Protein AF-A0A7A2QVP5-F1 (afdb_monomer_lite)

InterPro domains:
  IPR012337 Ribonuclease H-like superfamily [SSF53098] (13-64)
  IPR036397 Ribonuclease H superfamily [G3DSA:3.30.420.10] (10-71)

Foldseek 3Di:
DPDDDDDDPPDDDDWPPDKDKDKDFDPDFDADPPPRHTPGTWIKIWIATPVVRDTPDIDIGNDDDDDDPDDDDD

Radius of gyration: 16.17 Å; chains: 1; bounding box: 42×24×39 Å

pLDDT: mean 81.22, std 18.27, range [34.34, 95.81]

Sequence (74 aa):
DLQGVGGEPPAVTAPLEQVQIDHTVIDLIVVDDRDRQPIGRPYLTLAIDVFTRCVLGMVVTLEAPSAPIYCSQR

Structure (mmCIF, N/CA/C/O backbone):
data_AF-A0A7A2QVP5-F1
#
_entry.id   AF-A0A7A2QVP5-F1
#
loop_
_atom_site.group_PDB
_atom_site.id
_atom_site.type_symbol
_atom_site.label_atom_id
_atom_site.label_alt_id
_atom_site.label_comp_id
_atom_site.label_asym_id
_atom_site.label_entity_id
_atom_site.label_seq_id
_atom_site.pdbx_PDB_ins_code
_atom_site.Cartn_x
_atom_site.Cartn_y
_atom_site.Cartn_z
_atom_site.occupancy
_atom_site.B_iso_or_equiv
_atom_site.auth_seq_id
_atom_site.auth_comp_id
_atom_site.auth_asym_id
_atom_site.auth_atom_id
_atom_site.pdbx_PDB_model_num
ATOM 1 N N . ASP A 1 1 ? 20.427 6.388 -5.912 1.00 41.88 1 ASP A N 1
ATOM 2 C CA . ASP A 1 1 ? 20.020 7.806 -5.899 1.00 41.88 1 ASP A CA 1
ATOM 3 C C . ASP A 1 1 ? 18.507 7.921 -5.849 1.00 41.88 1 ASP A C 1
ATOM 5 O O . ASP A 1 1 ? 17.834 7.525 -6.789 1.00 41.88 1 ASP A O 1
ATOM 9 N N . LEU A 1 2 ? 17.953 8.370 -4.718 1.00 50.69 2 LEU A N 1
ATOM 10 C CA . LEU A 1 2 ? 16.511 8.597 -4.578 1.00 50.69 2 LEU A CA 1
ATOM 11 C C . LEU A 1 2 ? 16.200 9.998 -5.113 1.00 50.69 2 LEU A C 1
ATOM 13 O O . LEU A 1 2 ? 16.282 10.987 -4.385 1.00 50.69 2 LEU A O 1
ATOM 17 N N . GLN A 1 3 ? 15.926 10.086 -6.415 1.00 54.00 3 GLN A N 1
ATOM 18 C CA . GLN A 1 3 ? 15.656 11.356 -7.081 1.00 54.00 3 GLN A CA 1
ATOM 19 C C . GLN A 1 3 ? 14.264 11.869 -6.686 1.00 54.00 3 GLN A C 1
ATOM 21 O O . GLN A 1 3 ? 13.240 11.345 -7.120 1.00 54.00 3 GLN A O 1
ATOM 26 N N . GLY A 1 4 ? 14.230 12.931 -5.886 1.00 50.38 4 GLY A N 1
ATOM 27 C CA . GLY A 1 4 ? 13.028 13.714 -5.633 1.00 50.38 4 GLY A CA 1
ATOM 28 C C . GLY A 1 4 ? 13.366 15.193 -5.497 1.00 50.38 4 GLY A C 1
ATOM 29 O O . GLY A 1 4 ? 13.909 15.595 -4.476 1.00 50.38 4 GLY A O 1
ATOM 30 N N . VAL A 1 5 ? 13.075 15.951 -6.563 1.00 51.38 5 VAL A N 1
ATOM 31 C CA . VAL A 1 5 ? 12.483 17.308 -6.657 1.00 51.38 5 VAL A CA 1
ATOM 32 C C . VAL A 1 5 ? 13.026 18.006 -7.918 1.00 51.38 5 VAL A C 1
ATOM 34 O O . VAL A 1 5 ? 14.121 18.561 -7.916 1.00 51.38 5 VAL A O 1
ATOM 37 N N . GLY A 1 6 ? 12.222 17.990 -8.995 1.00 56.97 6 GLY A N 1
ATOM 38 C CA . GLY A 1 6 ? 12.284 18.984 -10.081 1.00 56.97 6 GLY A CA 1
ATOM 39 C C . GLY A 1 6 ? 12.712 18.535 -11.488 1.00 56.97 6 GLY A C 1
ATOM 40 O O . GLY A 1 6 ? 12.864 19.404 -12.341 1.00 56.97 6 GLY A O 1
ATOM 41 N N . GLY A 1 7 ? 12.900 17.239 -11.758 1.00 64.62 7 GLY A N 1
ATOM 42 C CA . GLY A 1 7 ? 13.239 16.719 -13.096 1.00 64.62 7 GLY A CA 1
ATOM 43 C C . GLY A 1 7 ? 12.281 15.623 -13.567 1.00 64.62 7 GLY A C 1
ATOM 44 O O . GLY A 1 7 ? 11.579 15.037 -12.742 1.00 64.62 7 GLY A O 1
ATOM 45 N N . GLU A 1 8 ? 12.261 15.349 -14.877 1.00 71.25 8 GLU A N 1
ATOM 46 C CA . GLU A 1 8 ? 11.553 14.189 -15.437 1.00 71.25 8 GLU A CA 1
ATOM 47 C C . GLU A 1 8 ? 12.083 12.920 -14.743 1.00 71.25 8 GLU A C 1
ATOM 49 O O . GLU A 1 8 ? 13.304 12.707 -14.733 1.00 71.25 8 GLU A O 1
ATOM 54 N N . PRO A 1 9 ? 11.219 12.100 -14.120 1.00 69.25 9 PRO A N 1
ATOM 55 C CA . PRO A 1 9 ? 11.643 10.835 -13.541 1.00 69.25 9 PRO A CA 1
ATOM 56 C C . PRO A 1 9 ? 12.324 9.971 -14.613 1.00 69.25 9 PRO A C 1
ATOM 58 O O . PRO A 1 9 ? 11.865 9.957 -15.758 1.00 69.25 9 PRO A O 1
ATOM 61 N N . PRO A 1 10 ? 13.401 9.239 -14.282 1.00 78.25 10 PRO A N 1
ATOM 62 C CA . PRO A 1 10 ? 13.976 8.285 -15.221 1.00 78.25 10 PRO A CA 1
ATOM 63 C C . PRO A 1 10 ? 12.904 7.278 -15.661 1.00 78.25 10 PRO A C 1
ATOM 65 O O . PRO A 1 10 ? 12.056 6.865 -14.868 1.00 78.25 10 PRO A O 1
ATOM 68 N N . ALA A 1 11 ? 12.925 6.903 -16.940 1.00 85.69 11 ALA A N 1
ATOM 69 C CA . ALA A 1 11 ? 11.983 5.928 -17.468 1.00 85.69 11 ALA A CA 1
ATOM 70 C C . ALA A 1 11 ? 12.233 4.556 -16.823 1.00 85.69 11 ALA A C 1
ATOM 72 O O . ALA A 1 11 ? 13.335 4.025 -16.922 1.00 85.69 11 ALA A O 1
ATOM 73 N N . VAL A 1 12 ? 11.197 3.986 -16.204 1.00 90.19 12 VAL A N 1
ATOM 74 C CA . VAL A 1 12 ? 11.213 2.625 -15.648 1.00 90.19 12 VAL A CA 1
ATOM 75 C C . VAL A 1 12 ? 10.923 1.639 -16.779 1.00 90.19 12 VAL A C 1
ATOM 77 O O . VAL A 1 12 ? 9.937 1.799 -17.501 1.00 90.19 12 VAL A O 1
ATOM 80 N N . THR A 1 13 ? 11.779 0.637 -16.960 1.00 94.06 13 THR A N 1
ATOM 81 C CA . THR A 1 13 ? 11.785 -0.254 -18.135 1.00 94.06 13 THR A CA 1
ATOM 82 C C . THR A 1 13 ? 11.436 -1.708 -17.827 1.00 94.06 13 THR A C 1
ATOM 84 O O . THR A 1 13 ? 11.113 -2.457 -18.753 1.00 94.06 13 THR A O 1
ATOM 87 N N . ALA A 1 14 ? 11.460 -2.111 -16.554 1.00 93.75 14 ALA A N 1
ATOM 88 C CA . ALA A 1 14 ? 11.141 -3.468 -16.125 1.00 93.75 14 ALA A CA 1
ATOM 89 C C . ALA A 1 14 ? 10.292 -3.511 -14.835 1.00 93.75 14 ALA A C 1
ATOM 91 O O . ALA A 1 14 ? 10.358 -2.592 -14.014 1.00 93.75 14 ALA A O 1
ATOM 92 N N . PRO A 1 15 ? 9.510 -4.590 -14.610 1.00 94.06 15 PRO A N 1
ATOM 93 C CA . PRO A 1 15 ? 8.823 -4.809 -13.337 1.00 94.06 15 PRO A CA 1
ATOM 94 C C . PRO A 1 15 ? 9.800 -4.842 -12.156 1.00 94.06 15 PRO A C 1
ATOM 96 O O . PRO A 1 15 ? 10.878 -5.424 -12.268 1.00 94.06 15 PRO A O 1
ATOM 99 N N . LEU A 1 16 ? 9.388 -4.287 -11.011 1.00 92.00 16 LEU A N 1
ATOM 100 C CA . LEU A 1 16 ? 10.146 -4.230 -9.749 1.00 92.00 16 LEU A CA 1
ATOM 101 C C . LEU A 1 16 ? 11.422 -3.373 -9.784 1.00 92.00 16 LEU A C 1
ATOM 103 O O . LEU A 1 16 ? 12.124 -3.287 -8.777 1.00 92.00 16 LEU A O 1
ATOM 107 N N . GLU A 1 17 ? 11.705 -2.696 -10.898 1.00 90.94 17 GLU A N 1
ATOM 108 C CA . GLU A 1 17 ? 12.805 -1.733 -11.005 1.00 90.94 17 GLU A CA 1
ATOM 109 C C . GLU A 1 17 ? 12.572 -0.520 -10.088 1.00 90.94 17 GLU A C 1
ATOM 111 O O . GLU A 1 17 ? 13.497 -0.031 -9.442 1.00 90.94 17 GLU A O 1
ATOM 116 N N . GLN A 1 18 ? 11.318 -0.078 -9.948 1.00 90.00 18 GLN A N 1
ATOM 117 C CA . GLN A 1 18 ? 10.941 1.000 -9.040 1.00 90.00 18 GLN A CA 1
ATOM 118 C C . GLN A 1 18 ? 9.600 0.713 -8.365 1.00 90.00 18 GLN A C 1
ATOM 120 O O . GLN A 1 18 ? 8.584 0.512 -9.030 1.00 90.00 18 GLN A O 1
ATOM 125 N N . VAL A 1 19 ? 9.592 0.776 -7.032 1.00 92.06 19 VAL A N 1
ATOM 126 C CA . VAL A 1 19 ? 8.378 0.685 -6.212 1.00 92.06 19 VAL A CA 1
ATOM 127 C C . VAL A 1 19 ? 8.140 2.022 -5.524 1.00 92.06 19 V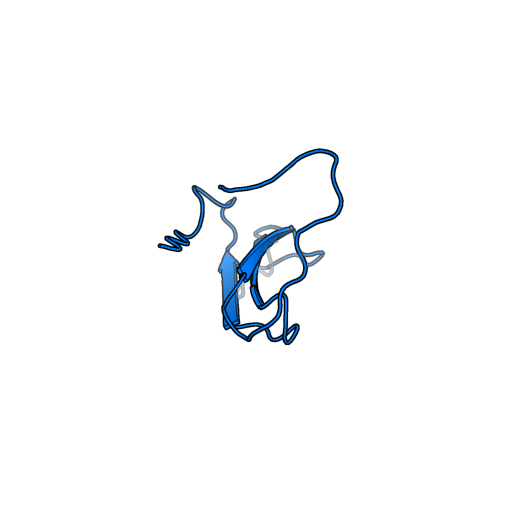AL A C 1
ATOM 129 O O . VAL A 1 19 ? 9.020 2.554 -4.849 1.00 92.06 19 VAL A O 1
ATOM 132 N N . GLN A 1 20 ? 6.941 2.567 -5.692 1.00 91.50 20 GLN A N 1
ATOM 133 C CA . GLN A 1 20 ? 6.480 3.741 -4.962 1.00 91.50 20 GLN A CA 1
ATOM 134 C C . GLN A 1 20 ? 5.662 3.309 -3.753 1.00 91.50 20 GLN A C 1
ATOM 136 O O . GLN A 1 20 ? 4.816 2.420 -3.850 1.00 91.50 20 GLN A O 1
ATOM 141 N N . ILE A 1 21 ? 5.920 3.950 -2.615 1.00 92.12 21 ILE A N 1
ATOM 142 C CA . ILE A 1 21 ? 5.151 3.746 -1.392 1.00 92.12 21 ILE A CA 1
ATOM 143 C C . ILE A 1 21 ? 4.382 5.026 -1.112 1.00 92.12 21 ILE A C 1
ATOM 145 O O . ILE A 1 21 ? 4.991 6.063 -0.851 1.00 92.12 21 ILE A O 1
ATOM 149 N N . ASP A 1 22 ? 3.058 4.934 -1.151 1.00 89.56 22 ASP A N 1
ATOM 150 C CA . ASP A 1 22 ? 2.173 6.044 -0.816 1.00 89.56 22 ASP A CA 1
ATOM 151 C C . ASP A 1 22 ? 1.393 5.750 0.464 1.00 89.56 22 ASP A C 1
ATOM 153 O O . ASP A 1 22 ? 1.006 4.608 0.724 1.00 89.56 22 ASP A O 1
ATOM 157 N N . HIS A 1 23 ? 1.182 6.793 1.261 1.00 89.94 23 HIS A N 1
ATOM 158 C CA . HIS A 1 23 ? 0.433 6.751 2.507 1.00 89.94 23 HIS A CA 1
ATOM 159 C C . HIS A 1 23 ? -0.688 7.778 2.436 1.00 89.94 23 HIS A C 1
ATOM 161 O O . HIS A 1 23 ? -0.434 8.980 2.476 1.00 89.94 23 HIS A O 1
ATOM 167 N N . THR A 1 24 ? -1.930 7.311 2.403 1.00 90.44 24 THR A N 1
ATOM 168 C CA . THR A 1 24 ? -3.100 8.181 2.284 1.00 90.44 24 THR A CA 1
ATOM 169 C C . THR A 1 24 ? -4.070 7.926 3.436 1.00 90.44 24 THR A C 1
ATOM 171 O O . THR A 1 24 ? -4.357 6.781 3.786 1.00 90.44 24 THR A O 1
ATOM 174 N N . VAL A 1 25 ? -4.598 8.994 4.043 1.00 92.06 25 VAL A N 1
ATOM 175 C CA . VAL A 1 25 ? -5.707 8.883 5.006 1.00 92.06 25 VAL A CA 1
ATOM 176 C C . VAL A 1 25 ? -6.974 8.538 4.235 1.00 92.06 25 VAL A C 1
ATOM 178 O O . VAL A 1 25 ? -7.390 9.300 3.362 1.00 92.06 25 VAL A O 1
ATOM 181 N N . ILE A 1 26 ? -7.602 7.411 4.561 1.00 91.50 26 ILE A N 1
ATOM 182 C CA . ILE A 1 26 ? -8.818 6.975 3.877 1.00 91.50 26 ILE A CA 1
ATOM 183 C C . ILE A 1 26 ? -10.005 7.813 4.355 1.00 91.50 26 ILE A C 1
ATOM 185 O O . ILE A 1 26 ? -10.136 8.119 5.543 1.00 91.50 26 ILE A O 1
ATOM 189 N N . ASP A 1 27 ? -10.921 8.131 3.441 1.00 91.56 27 ASP A N 1
ATOM 190 C CA . ASP A 1 27 ? -12.188 8.776 3.778 1.00 91.56 27 ASP A CA 1
ATOM 191 C C . ASP A 1 27 ? -13.240 7.798 4.316 1.00 91.56 27 ASP A C 1
ATOM 193 O O . ASP A 1 27 ? -14.334 7.647 3.784 1.00 91.56 27 ASP A O 1
ATOM 197 N N . LEU A 1 28 ? -12.868 7.083 5.378 1.00 89.31 28 LEU A N 1
ATOM 198 C CA . LEU A 1 28 ? -13.716 6.140 6.097 1.00 89.31 28 LEU A CA 1
ATOM 199 C C . LEU A 1 28 ? -13.516 6.334 7.600 1.00 89.31 28 LEU A C 1
ATOM 201 O O . LEU A 1 28 ? -12.396 6.550 8.056 1.00 89.31 28 LEU A O 1
ATOM 205 N N . ILE A 1 29 ? -14.597 6.232 8.374 1.00 92.00 29 ILE A N 1
ATOM 206 C CA . ILE A 1 29 ? -14.541 6.225 9.8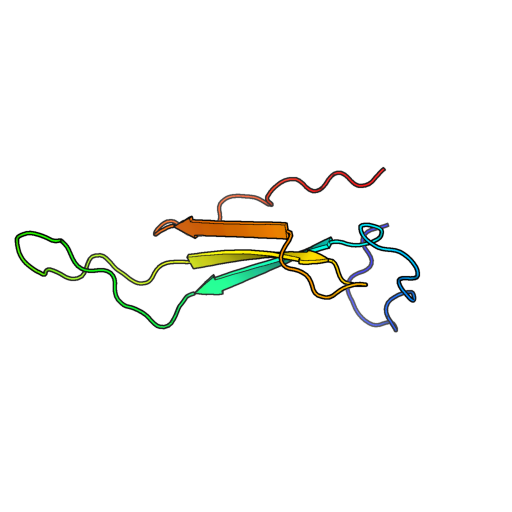40 1.00 92.00 29 ILE A CA 1
ATOM 207 C C . ILE A 1 29 ? -14.693 4.780 10.303 1.00 92.00 29 ILE A C 1
ATOM 209 O O . ILE A 1 29 ? -15.723 4.149 10.062 1.00 92.00 29 ILE A O 1
ATOM 213 N N . VAL A 1 30 ? -13.669 4.262 10.975 1.00 91.31 30 VAL A N 1
ATOM 214 C CA . VAL A 1 30 ? -13.732 2.964 11.649 1.00 91.31 30 VAL A CA 1
ATOM 215 C C . VAL A 1 30 ? -14.524 3.136 12.937 1.00 91.31 30 VAL A C 1
ATOM 217 O O . VAL A 1 30 ? -14.319 4.102 13.673 1.00 91.31 30 VAL A O 1
ATOM 220 N N . VAL A 1 31 ? -15.427 2.199 13.203 1.00 94.12 31 VAL A N 1
ATOM 221 C CA . VAL A 1 31 ? -16.255 2.170 14.410 1.00 94.12 31 VAL A CA 1
ATOM 222 C C . VAL A 1 31 ? -16.000 0.889 15.190 1.00 94.12 31 VAL A C 1
ATOM 224 O O . VAL A 1 31 ? -15.702 -0.148 14.597 1.00 94.12 31 VAL A O 1
ATOM 227 N N . ASP A 1 32 ? -16.136 0.973 16.508 1.00 91.25 32 ASP A N 1
ATOM 228 C CA . ASP A 1 32 ? -16.147 -0.192 17.383 1.00 91.25 32 ASP A CA 1
ATOM 229 C C . ASP A 1 32 ? -17.351 -1.093 17.072 1.00 91.25 32 ASP A C 1
ATOM 231 O O . ASP A 1 32 ? -18.438 -0.617 16.736 1.00 91.25 32 ASP A O 1
ATOM 235 N N . ASP A 1 33 ? -17.157 -2.405 17.169 1.00 92.31 33 ASP A N 1
ATOM 236 C CA . ASP A 1 33 ? -18.172 -3.390 16.790 1.00 92.31 33 ASP A CA 1
ATOM 237 C C . ASP A 1 33 ? -19.333 -3.465 17.796 1.00 92.31 33 ASP A C 1
ATOM 239 O O . ASP A 1 33 ? -20.473 -3.725 17.414 1.00 92.31 33 ASP A O 1
ATOM 243 N N . ARG A 1 34 ? -19.073 -3.191 19.082 1.00 93.25 34 ARG A N 1
ATOM 244 C CA . ARG A 1 34 ? -20.071 -3.333 20.151 1.00 93.25 34 ARG A CA 1
ATOM 245 C C . ARG A 1 34 ? -20.920 -2.082 20.296 1.00 9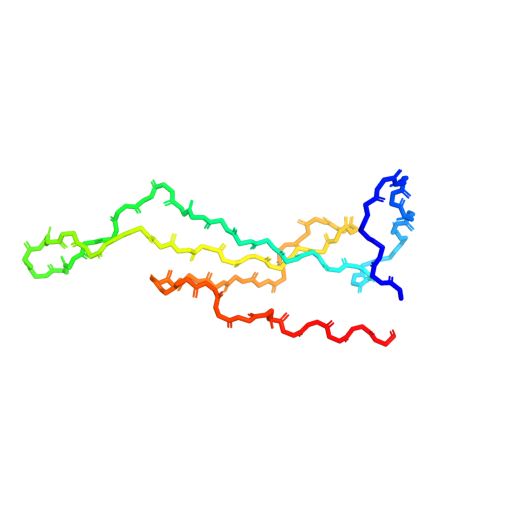3.25 34 ARG A C 1
ATOM 247 O O . ARG A 1 34 ? -22.140 -2.149 20.182 1.00 93.25 34 ARG A O 1
ATOM 254 N N . ASP A 1 35 ? -20.267 -0.946 20.519 1.00 92.81 35 ASP A N 1
ATOM 255 C CA . ASP A 1 35 ? -20.948 0.299 20.889 1.00 92.81 35 ASP A CA 1
ATOM 256 C C . ASP A 1 35 ? -21.088 1.270 19.706 1.00 92.81 35 ASP A C 1
ATOM 258 O O . ASP A 1 35 ? -21.617 2.376 19.860 1.00 92.81 35 ASP A O 1
ATOM 262 N N . ARG A 1 36 ? -20.600 0.869 18.517 1.00 89.94 36 ARG A N 1
ATOM 263 C CA . ARG A 1 36 ? -20.598 1.662 17.271 1.00 89.94 36 ARG A CA 1
ATOM 264 C C . ARG A 1 36 ? -19.950 3.038 17.431 1.00 89.94 36 ARG A C 1
ATOM 266 O O . ARG A 1 36 ? -20.231 3.953 16.656 1.00 89.94 36 ARG A O 1
ATOM 273 N N . GLN A 1 37 ? -19.066 3.179 18.416 1.00 93.19 37 GLN A N 1
ATOM 274 C CA . GLN A 1 37 ? -18.354 4.422 18.677 1.00 93.19 37 GLN A CA 1
ATOM 275 C C . GLN A 1 37 ? -17.256 4.640 17.633 1.00 93.19 37 GLN A C 1
ATOM 277 O O . GLN A 1 37 ? -16.565 3.685 17.273 1.00 93.19 37 GLN A O 1
ATOM 282 N N . PRO A 1 38 ? -17.074 5.873 17.132 1.00 91.19 38 PRO A N 1
ATOM 283 C CA . PRO A 1 38 ? -16.031 6.172 16.163 1.00 91.19 38 PRO A CA 1
ATOM 284 C C . PRO A 1 38 ? -14.644 6.029 16.799 1.00 91.19 38 PRO A C 1
ATOM 286 O O . PRO A 1 38 ? -14.343 6.666 17.804 1.00 91.19 38 PRO A O 1
ATOM 289 N N . ILE A 1 39 ? -13.794 5.213 16.176 1.00 91.00 39 ILE A N 1
ATOM 290 C CA . ILE A 1 39 ? -12.396 5.002 16.569 1.00 91.00 39 ILE A CA 1
ATOM 291 C C . ILE A 1 39 ? -11.491 6.011 15.852 1.00 91.00 39 ILE A C 1
ATOM 293 O O . ILE A 1 39 ? -10.583 6.571 16.459 1.00 91.00 39 ILE A O 1
ATOM 297 N N . GLY A 1 40 ? -11.749 6.278 14.565 1.00 90.12 40 GLY A N 1
ATOM 298 C CA . GLY A 1 40 ? -10.982 7.251 13.783 1.00 90.12 40 GLY A CA 1
ATOM 299 C C . GLY A 1 40 ? -10.920 6.939 12.289 1.00 90.12 40 GLY A C 1
ATOM 300 O O . GLY A 1 40 ? -11.586 6.023 11.804 1.00 90.12 40 GLY A O 1
ATOM 301 N N . ARG A 1 41 ? -10.115 7.719 11.557 1.00 92.56 41 ARG A N 1
ATOM 302 C CA . ARG A 1 41 ? -9.841 7.505 10.127 1.00 92.56 41 ARG A CA 1
ATOM 303 C C . ARG A 1 41 ? -8.539 6.718 9.972 1.00 92.56 41 ARG A C 1
ATOM 305 O O . ARG A 1 41 ? -7.533 7.146 10.536 1.00 92.56 41 ARG A O 1
ATOM 312 N N . PRO A 1 42 ? -8.534 5.599 9.236 1.00 92.62 42 PRO A N 1
ATOM 313 C CA . PRO A 1 42 ? -7.333 4.808 9.059 1.00 92.62 42 PRO A CA 1
ATOM 314 C C . PRO A 1 42 ? -6.432 5.402 7.969 1.00 92.62 42 PRO A C 1
ATOM 316 O O . PRO A 1 42 ? -6.890 6.062 7.032 1.00 92.62 42 PRO A O 1
ATOM 319 N N . TYR A 1 43 ? -5.145 5.105 8.074 1.00 92.38 43 TYR A N 1
ATOM 320 C CA . TYR A 1 43 ? -4.152 5.271 7.025 1.00 92.38 43 TYR A CA 1
ATOM 321 C C . TYR A 1 43 ? -4.092 4.003 6.169 1.00 92.38 43 TYR A C 1
ATOM 323 O O . TYR A 1 43 ? -4.070 2.886 6.692 1.00 92.38 43 TYR A O 1
ATOM 331 N N . LEU A 1 44 ? -4.044 4.188 4.852 1.00 91.62 44 LEU A N 1
ATOM 332 C CA . LEU A 1 44 ? -3.728 3.159 3.871 1.00 91.62 44 LEU A CA 1
ATOM 333 C C . LEU A 1 44 ? -2.322 3.401 3.340 1.00 91.62 44 LEU A C 1
ATOM 335 O O . LEU A 1 44 ? -2.061 4.440 2.733 1.00 91.62 44 LEU A O 1
ATOM 339 N N . THR A 1 45 ? -1.453 2.416 3.513 1.00 92.25 45 THR A N 1
ATOM 34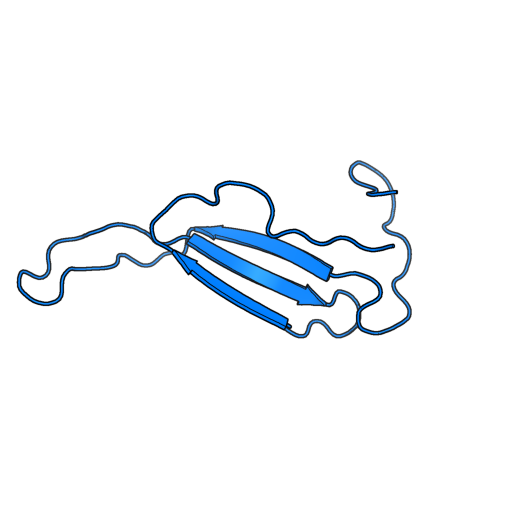0 C CA . THR A 1 45 ? -0.162 2.357 2.836 1.00 92.25 45 THR A CA 1
ATOM 341 C C . THR A 1 45 ? -0.246 1.396 1.664 1.00 92.25 45 THR A C 1
ATOM 343 O O . THR A 1 45 ? -0.658 0.251 1.856 1.00 92.25 45 THR A O 1
ATOM 346 N N . LEU A 1 46 ? 0.188 1.818 0.477 1.00 92.50 46 LEU A N 1
ATOM 347 C CA . LEU A 1 46 ? 0.286 0.971 -0.714 1.00 92.50 46 LEU A CA 1
ATOM 348 C C . LEU A 1 46 ? 1.724 0.925 -1.224 1.00 92.50 46 LEU A C 1
ATOM 350 O O . LEU A 1 46 ? 2.376 1.960 -1.309 1.00 92.50 46 LEU A O 1
ATOM 354 N N . ALA A 1 47 ? 2.181 -0.263 -1.622 1.00 94.56 47 ALA A N 1
ATOM 355 C CA . ALA A 1 47 ? 3.387 -0.441 -2.426 1.00 94.56 47 ALA A CA 1
ATOM 356 C C . ALA A 1 47 ? 2.9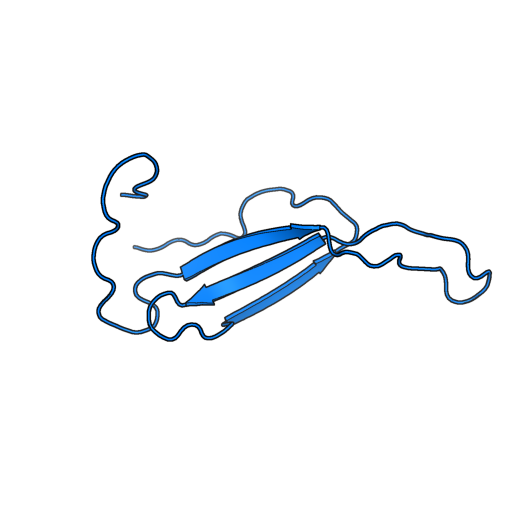81 -0.705 -3.881 1.00 94.56 47 ALA A C 1
ATOM 358 O O . ALA A 1 47 ? 2.308 -1.698 -4.165 1.00 94.56 47 ALA A O 1
ATOM 359 N N . ILE A 1 48 ? 3.369 0.182 -4.794 1.00 93.75 48 ILE A N 1
ATOM 360 C CA . ILE A 1 48 ? 2.950 0.168 -6.198 1.00 93.75 48 ILE A CA 1
ATOM 361 C C . ILE A 1 48 ? 4.187 0.033 -7.081 1.00 93.75 48 ILE A C 1
ATOM 363 O O . ILE A 1 48 ? 5.096 0.859 -7.012 1.00 93.75 48 ILE A O 1
ATOM 367 N N . ASP A 1 49 ? 4.214 -0.990 -7.933 1.00 94.19 49 ASP A N 1
ATOM 368 C CA . ASP A 1 49 ? 5.231 -1.107 -8.980 1.00 94.19 49 ASP A CA 1
ATOM 369 C C . ASP A 1 49 ? 4.984 -0.058 -10.073 1.00 94.19 49 ASP A C 1
ATOM 371 O O . ASP A 1 49 ? 3.905 -0.006 -10.666 1.00 94.19 49 ASP A O 1
ATOM 375 N N . VAL A 1 50 ? 5.976 0.787 -10.359 1.00 92.06 50 VAL A N 1
ATOM 376 C CA . VAL A 1 50 ? 5.814 1.924 -11.284 1.00 92.06 50 VAL A CA 1
ATOM 377 C C . VAL A 1 50 ? 5.637 1.461 -12.730 1.00 92.06 50 VAL A C 1
ATOM 379 O O . VAL A 1 50 ? 4.877 2.083 -13.480 1.00 92.06 50 VAL A O 1
ATOM 382 N N . PHE A 1 51 ? 6.297 0.360 -13.107 1.00 93.62 51 PHE A N 1
ATOM 383 C CA . PHE A 1 51 ? 6.247 -0.190 -14.460 1.00 93.62 51 PHE A CA 1
ATOM 384 C C . PHE A 1 51 ? 4.888 -0.827 -14.769 1.00 93.62 51 PHE A C 1
ATOM 386 O O . PHE A 1 51 ? 4.215 -0.431 -15.718 1.00 93.62 51 PHE A O 1
ATOM 393 N N . THR A 1 52 ? 4.451 -1.792 -13.954 1.00 94.44 52 THR A N 1
ATOM 394 C CA . THR A 1 52 ? 3.196 -2.526 -14.193 1.00 94.44 52 THR A CA 1
ATOM 395 C C . THR A 1 52 ? 1.953 -1.835 -13.640 1.00 94.44 52 THR A C 1
ATOM 397 O O . THR A 1 52 ? 0.844 -2.179 -14.044 1.00 94.44 52 THR A O 1
ATOM 400 N N . ARG A 1 53 ? 2.113 -0.882 -12.710 1.00 93.19 53 ARG A N 1
ATOM 401 C CA . ARG A 1 53 ? 1.034 -0.306 -11.883 1.00 93.19 53 ARG A CA 1
ATOM 402 C C . ARG A 1 53 ? 0.339 -1.316 -10.964 1.00 93.19 53 ARG A C 1
A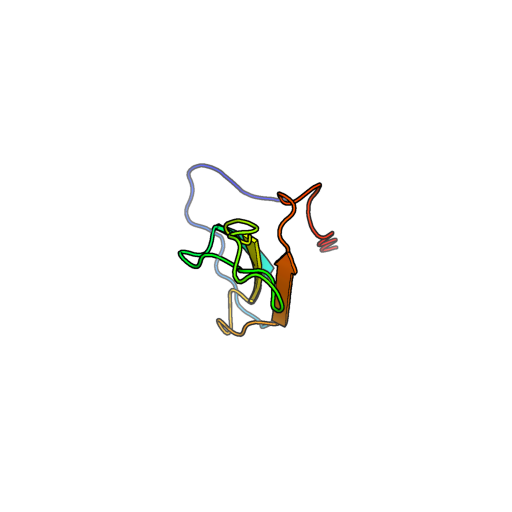TOM 404 O O . ARG A 1 53 ? -0.711 -1.008 -10.404 1.00 93.19 53 ARG A O 1
ATOM 411 N N . CYS A 1 54 ? 0.916 -2.502 -10.778 1.00 95.81 54 CYS A N 1
ATOM 412 C CA . CYS A 1 54 ? 0.397 -3.499 -9.852 1.00 95.81 54 CYS A CA 1
ATOM 413 C C . CYS A 1 54 ? 0.661 -3.096 -8.396 1.00 95.81 54 CYS A C 1
ATOM 415 O O . CYS A 1 54 ? 1.743 -2.617 -8.048 1.00 95.81 54 CYS A O 1
ATOM 417 N N . VAL A 1 55 ? -0.322 -3.353 -7.532 1.00 95.25 55 VAL A N 1
ATOM 418 C CA . VAL A 1 55 ? -0.161 -3.248 -6.078 1.00 95.25 55 VAL A CA 1
ATOM 419 C C . VAL A 1 55 ? 0.546 -4.505 -5.581 1.00 95.25 55 VAL A C 1
ATOM 421 O O . VAL A 1 55 ? 0.041 -5.613 -5.748 1.00 95.25 55 VAL A O 1
ATOM 424 N N . LEU A 1 56 ? 1.713 -4.327 -4.970 1.00 95.00 56 LEU A N 1
ATOM 425 C CA . LEU A 1 56 ? 2.530 -5.410 -4.419 1.00 95.00 56 LEU A CA 1
ATOM 426 C C . LEU A 1 56 ? 2.133 -5.760 -2.981 1.00 95.00 56 LEU A C 1
ATOM 428 O O . LEU A 1 56 ? 2.340 -6.884 -2.531 1.00 95.00 56 LEU A O 1
ATOM 432 N N . GLY A 1 57 ? 1.562 -4.799 -2.256 1.00 92.88 57 GLY A N 1
ATOM 433 C CA . GLY A 1 57 ? 1.124 -4.978 -0.879 1.00 92.88 57 GLY A CA 1
ATOM 434 C C . GLY A 1 57 ? 0.404 -3.750 -0.335 1.00 92.88 57 GLY A C 1
ATOM 435 O O . GLY A 1 57 ? 0.544 -2.645 -0.867 1.00 92.88 57 GLY A O 1
ATOM 436 N N . MET A 1 58 ? -0.366 -3.962 0.733 1.00 93.25 58 MET A N 1
ATOM 437 C CA . MET A 1 58 ? -1.090 -2.908 1.440 1.00 93.25 58 MET A CA 1
ATOM 438 C C . MET A 1 58 ? -1.057 -3.109 2.954 1.00 93.25 58 MET A C 1
ATOM 440 O O . MET A 1 58 ? -1.069 -4.243 3.435 1.00 93.25 58 MET A O 1
ATOM 444 N N . VAL A 1 59 ? -1.072 -2.002 3.694 1.00 92.56 59 VAL A N 1
ATOM 445 C CA . VAL A 1 59 ? -1.246 -1.976 5.152 1.00 92.56 59 VAL A CA 1
ATOM 446 C C . VAL A 1 59 ? -2.343 -0.975 5.489 1.00 92.56 59 VAL A C 1
ATOM 448 O O . VAL A 1 59 ? -2.328 0.148 4.994 1.00 92.56 59 VAL A O 1
ATOM 451 N N . VAL A 1 60 ? -3.293 -1.383 6.332 1.00 90.81 60 VAL A N 1
ATOM 452 C CA . VAL A 1 60 ? -4.324 -0.500 6.891 1.00 90.81 60 VAL A CA 1
ATOM 453 C C . VAL A 1 60 ? -4.090 -0.405 8.387 1.00 90.81 60 VAL A C 1
ATOM 455 O O . VAL A 1 60 ? -4.068 -1.425 9.074 1.00 90.81 60 VAL A O 1
ATOM 458 N N . THR A 1 61 ? -3.903 0.808 8.890 1.00 89.94 61 THR A N 1
ATOM 459 C CA . THR A 1 61 ? -3.627 1.054 10.308 1.00 89.94 61 THR A CA 1
ATOM 460 C C . THR A 1 61 ? -4.331 2.318 10.784 1.00 89.94 61 THR A C 1
ATOM 462 O O . THR A 1 61 ? -4.589 3.228 10.003 1.00 89.94 61 THR A O 1
ATOM 465 N N . LEU A 1 62 ? -4.682 2.374 12.066 1.00 88.25 62 LEU A N 1
ATOM 466 C CA . LEU A 1 62 ? -5.196 3.591 12.705 1.00 88.25 62 LEU A CA 1
ATOM 467 C C . LEU A 1 62 ? -4.064 4.510 13.179 1.00 88.25 62 LEU A C 1
ATOM 469 O O . LEU A 1 62 ? -4.299 5.683 13.460 1.00 88.25 62 LEU A O 1
ATOM 473 N N . GLU A 1 63 ? -2.844 3.986 13.262 1.00 81.50 63 GLU A N 1
ATOM 474 C CA . GLU A 1 63 ? -1.666 4.760 13.627 1.00 81.50 63 GLU A CA 1
ATOM 475 C C . GLU A 1 63 ? -1.106 5.478 12.402 1.00 81.50 63 GLU A C 1
ATOM 477 O O . GLU A 1 63 ? -1.075 4.936 11.295 1.00 81.50 63 GLU A O 1
ATOM 482 N N . ALA A 1 64 ? -0.647 6.713 12.604 1.00 72.69 64 ALA A N 1
ATOM 483 C CA . ALA A 1 64 ? 0.082 7.423 11.566 1.00 72.69 64 ALA A CA 1
ATOM 484 C C . ALA A 1 64 ? 1.331 6.617 11.174 1.00 72.69 64 ALA A C 1
ATOM 486 O O . ALA A 1 64 ? 1.956 6.004 12.044 1.00 72.69 64 ALA A O 1
ATOM 487 N N . PRO A 1 65 ? 1.722 6.618 9.890 1.00 70.38 65 PRO A N 1
ATOM 488 C CA . PRO A 1 65 ? 2.872 5.849 9.445 1.00 70.38 65 PRO A CA 1
ATOM 489 C C . PRO A 1 65 ? 4.144 6.295 10.171 1.00 70.38 65 PRO A C 1
ATOM 491 O O . PRO A 1 65 ? 4.665 7.389 9.946 1.00 70.38 65 PRO A O 1
ATOM 494 N N . SER A 1 66 ? 4.643 5.441 11.063 1.00 60.25 66 SER A N 1
ATOM 495 C CA . SER A 1 66 ? 5.898 5.645 11.775 1.00 60.25 66 SER A CA 1
ATOM 496 C C . SER A 1 66 ? 7.025 4.961 10.998 1.00 60.25 66 SER A C 1
ATOM 498 O O . SER A 1 66 ? 7.168 3.743 11.068 1.00 60.25 66 SER A O 1
ATOM 500 N N . ALA A 1 67 ? 7.831 5.761 10.294 1.00 54.75 67 ALA A N 1
ATOM 501 C CA . ALA A 1 67 ? 8.997 5.357 9.493 1.00 54.75 67 ALA A CA 1
ATOM 502 C C . ALA A 1 67 ? 8.685 4.649 8.149 1.00 54.75 67 ALA A C 1
ATOM 504 O O . ALA A 1 67 ? 7.661 3.981 8.008 1.00 54.75 67 ALA A O 1
ATOM 505 N N . PRO A 1 68 ? 9.551 4.818 7.124 1.00 50.91 68 PRO A N 1
ATOM 506 C CA . PRO A 1 68 ? 9.344 4.214 5.813 1.00 50.91 68 PRO A CA 1
ATOM 507 C C . PRO A 1 68 ? 9.335 2.691 5.933 1.00 50.91 68 PRO A C 1
ATOM 509 O O . PRO A 1 68 ? 10.256 2.103 6.504 1.00 50.91 68 PRO A O 1
ATOM 512 N N . ILE A 1 69 ? 8.321 2.051 5.347 1.00 50.38 69 ILE A N 1
ATOM 513 C CA . ILE A 1 69 ? 8.372 0.619 5.059 1.00 50.38 69 ILE A CA 1
ATOM 514 C C . ILE A 1 69 ? 9.596 0.427 4.156 1.00 50.38 69 ILE A C 1
ATOM 516 O O . ILE A 1 69 ? 9.651 0.925 3.034 1.00 50.38 69 ILE A O 1
ATOM 520 N N . TYR A 1 70 ? 10.637 -0.162 4.736 1.00 42.66 70 TYR A N 1
ATOM 521 C CA . TYR A 1 70 ? 11.993 -0.213 4.209 1.00 42.66 70 TYR A CA 1
ATOM 522 C C . TYR A 1 70 ? 12.018 -0.803 2.793 1.00 42.66 70 TYR A C 1
ATOM 524 O O . TYR A 1 70 ? 11.827 -2.002 2.608 1.00 42.66 70 TYR A O 1
ATOM 532 N N . CYS A 1 71 ? 12.292 0.039 1.797 1.00 41.09 71 CYS A N 1
ATOM 533 C CA . CYS A 1 71 ? 12.631 -0.373 0.442 1.00 41.09 71 CYS A CA 1
ATOM 534 C C . CYS A 1 71 ? 14.134 -0.140 0.245 1.00 41.09 71 CYS A C 1
ATOM 536 O O . CYS A 1 71 ? 14.559 0.925 -0.199 1.00 41.09 71 CYS A O 1
ATOM 538 N N . SER A 1 72 ? 14.961 -1.118 0.629 1.00 41.91 72 SER A N 1
ATOM 539 C CA . SER A 1 72 ? 16.349 -1.166 0.163 1.00 41.91 72 SER A CA 1
ATOM 540 C C . SER A 1 72 ? 16.340 -1.683 -1.269 1.00 41.91 72 SER A C 1
ATOM 542 O O . SER A 1 72 ? 16.243 -2.884 -1.507 1.00 41.91 72 SER A O 1
ATOM 544 N N . GLN A 1 73 ? 16.425 -0.761 -2.222 1.00 34.38 73 GLN A N 1
ATOM 545 C CA . GLN A 1 73 ? 16.926 -1.077 -3.552 1.00 34.38 73 GLN A CA 1
ATOM 546 C C . GLN A 1 73 ? 18.450 -0.966 -3.487 1.00 34.38 73 GLN A C 1
ATOM 548 O O . GLN A 1 73 ? 18.986 0.076 -3.102 1.00 34.38 73 GLN A O 1
ATOM 553 N N . ARG A 1 74 ? 19.130 -2.078 -3.769 1.00 34.34 74 ARG A N 1
ATOM 554 C CA . ARG A 1 74 ? 20.528 -2.049 -4.195 1.00 34.34 74 ARG A CA 1
ATOM 555 C C . ARG A 1 74 ? 20.559 -1.666 -5.669 1.00 34.34 74 ARG A C 1
ATOM 557 O O . ARG A 1 74 ? 19.674 -2.170 -6.392 1.00 34.34 74 ARG A O 1
#

Secondary structure (DSSP, 8-state):
----SSSPPPPP-STTS-EEEEEEE-S--EE-TTT--EEEPPEEEEEEETTT--EEEEEEESS---S-------

Organism: Escherichia coli (NCBI:txid562)